Protein AF-A0A7X7MCK5-F1 (afdb_monomer_lite)

Radius of gyration: 11.17 Å; chains: 1; bounding box: 26×21×26 Å

pLDDT: mean 96.59, std 3.33, range [75.88, 98.69]

Sequence (63 aa):
ARRLGMPPARCVVFEDAAAGIAAAHAGGMKAVGVGDPANVAAAERRIADLSQIRYAELAALMA

Foldseek 3Di:
DVVVVDDLLQDEAEDAAPVVQVVSVVSVHAYEHEDDCVRVVPGPHYDPHPVPDDPVNVRVSSD

Structure (mmCIF, N/CA/C/O backbone):
data_AF-A0A7X7MCK5-F1
#
_entry.id   AF-A0A7X7MCK5-F1
#
loop_
_atom_site.group_PDB
_atom_site.id
_atom_site.type_symbol
_atom_site.label_atom_id
_atom_site.label_alt_id
_atom_site.label_comp_id
_atom_site.label_asym_id
_atom_site.label_entity_id
_atom_site.label_seq_id
_atom_site.pdbx_PDB_ins_code
_atom_site.Cartn_x
_atom_site.Cartn_y
_atom_site.Cartn_z
_atom_site.occupancy
_atom_site.B_iso_or_equiv
_atom_site.auth_seq_id
_atom_site.auth_comp_id
_atom_site.auth_asym_id
_atom_site.auth_atom_id
_atom_site.pdbx_PDB_model_num
ATOM 1 N N . ALA A 1 1 ? -7.740 8.082 7.255 1.00 93.31 1 ALA A N 1
ATOM 2 C CA . ALA A 1 1 ? -8.741 7.590 8.228 1.00 93.31 1 ALA A CA 1
ATOM 3 C C . ALA A 1 1 ? -9.425 8.711 9.028 1.00 93.31 1 ALA A C 1
ATOM 5 O O . ALA A 1 1 ? -10.505 9.121 8.630 1.00 93.31 1 ALA A O 1
ATOM 6 N N . ARG A 1 2 ? -8.817 9.270 10.094 1.00 96.12 2 ARG A N 1
ATOM 7 C CA . ARG A 1 2 ? -9.496 10.198 11.040 1.00 96.12 2 ARG A CA 1
ATOM 8 C C . ARG A 1 2 ? -10.192 11.400 10.394 1.00 96.12 2 ARG A C 1
ATOM 10 O O . ARG A 1 2 ? -11.366 11.624 10.648 1.00 96.12 2 ARG A O 1
ATOM 17 N N . ARG A 1 3 ? -9.496 12.129 9.512 1.00 97.38 3 ARG A N 1
ATOM 18 C CA . ARG A 1 3 ? -10.061 13.282 8.778 1.00 97.38 3 ARG A CA 1
ATOM 19 C C . ARG A 1 3 ? -11.246 12.920 7.873 1.00 97.38 3 ARG A C 1
ATOM 21 O O . ARG A 1 3 ? -12.018 13.797 7.524 1.00 97.38 3 ARG A O 1
ATOM 28 N N . LEU A 1 4 ? -11.361 11.647 7.494 1.00 95.44 4 LEU A N 1
ATOM 29 C CA . LEU A 1 4 ? -12.446 11.108 6.673 1.00 95.44 4 LEU A CA 1
ATOM 30 C C . LEU A 1 4 ? -13.533 10.424 7.524 1.00 95.44 4 LEU A C 1
ATOM 32 O O . LEU A 1 4 ? -14.489 9.903 6.966 1.00 95.44 4 LEU A O 1
ATOM 36 N N . GLY A 1 5 ? -13.372 10.354 8.853 1.00 97.12 5 GLY A N 1
ATOM 37 C CA . GLY A 1 5 ? -14.300 9.649 9.744 1.00 97.12 5 GLY A CA 1
ATOM 38 C C . GLY A 1 5 ? -14.367 8.131 9.535 1.00 97.12 5 GLY A C 1
ATOM 39 O O . GLY A 1 5 ? -15.322 7.504 9.979 1.00 97.12 5 GLY A O 1
ATOM 40 N N . MET A 1 6 ? -13.384 7.530 8.856 1.00 96.56 6 MET A N 1
ATOM 41 C CA . MET A 1 6 ? -13.404 6.109 8.485 1.00 96.56 6 MET A CA 1
ATOM 42 C C . MET A 1 6 ? -12.525 5.244 9.401 1.00 96.56 6 MET A C 1
ATOM 44 O O . MET A 1 6 ? -11.444 5.700 9.801 1.00 96.56 6 MET A O 1
ATOM 48 N N . PRO A 1 7 ? -12.915 3.979 9.670 1.00 96.75 7 PRO A N 1
ATOM 49 C CA . PRO A 1 7 ? -12.037 3.001 10.306 1.00 96.75 7 PRO A CA 1
ATOM 50 C C . PRO A 1 7 ? -10.760 2.793 9.476 1.00 96.75 7 PRO A C 1
ATOM 52 O O . PRO A 1 7 ? -10.870 2.624 8.259 1.00 96.75 7 PRO A O 1
ATOM 55 N N . PRO A 1 8 ? -9.560 2.762 10.087 1.00 97.12 8 PRO A N 1
ATOM 56 C CA . PRO A 1 8 ? -8.321 2.528 9.345 1.00 97.12 8 PRO A CA 1
ATOM 57 C C . PRO A 1 8 ? -8.309 1.216 8.557 1.00 97.12 8 PRO A C 1
ATOM 59 O O . PRO A 1 8 ? -7.912 1.222 7.401 1.00 97.12 8 PRO A O 1
ATOM 62 N N . ALA A 1 9 ? -8.876 0.137 9.104 1.00 95.62 9 ALA A N 1
ATOM 63 C CA . ALA A 1 9 ? -8.984 -1.147 8.404 1.00 95.62 9 ALA A CA 1
ATOM 64 C C . ALA A 1 9 ? -9.819 -1.082 7.105 1.00 95.62 9 ALA A C 1
ATOM 66 O O . ALA A 1 9 ? -9.693 -1.943 6.242 1.00 95.62 9 ALA A O 1
ATOM 67 N N . ARG A 1 10 ? -10.655 -0.044 6.945 1.00 95.69 10 ARG A N 1
ATOM 68 C CA . ARG A 1 10 ? -11.439 0.235 5.729 1.00 95.69 10 ARG A CA 1
ATOM 69 C C . ARG A 1 10 ? -10.801 1.304 4.836 1.00 95.69 10 ARG A C 1
ATOM 71 O O . ARG A 1 10 ? -11.464 1.851 3.960 1.00 95.69 10 ARG A O 1
ATOM 78 N N . CYS A 1 11 ? -9.548 1.659 5.090 1.00 96.88 11 CYS A N 1
ATOM 79 C CA . CYS A 1 11 ? -8.755 2.562 4.269 1.00 96.88 11 CYS A CA 1
ATOM 80 C C . CYS A 1 11 ? -7.583 1.777 3.673 1.00 96.88 11 CYS A C 1
ATOM 82 O O . CYS A 1 11 ? -6.979 0.940 4.342 1.00 96.88 11 CYS A O 1
ATOM 84 N N . VAL A 1 12 ? -7.240 2.093 2.428 1.00 97.50 12 VAL A N 1
ATOM 85 C CA . VAL A 1 12 ? -6.075 1.532 1.741 1.00 97.50 12 VAL A CA 1
ATOM 86 C C . VAL A 1 12 ? -5.182 2.680 1.298 1.00 97.50 12 VAL A C 1
ATOM 88 O O . VAL A 1 12 ? -5.679 3.702 0.820 1.00 97.50 12 VAL A O 1
ATOM 91 N N . VAL A 1 13 ? -3.877 2.519 1.487 1.00 98.12 13 VAL A N 1
ATOM 92 C CA . VAL A 1 13 ? -2.854 3.478 1.058 1.00 98.12 13 VAL A CA 1
ATOM 93 C C . VAL A 1 13 ? -2.228 2.988 -0.245 1.00 98.12 13 VAL A C 1
ATOM 95 O O . VAL A 1 13 ? -1.939 1.805 -0.371 1.00 98.12 13 VAL A O 1
ATOM 98 N N . PHE A 1 14 ? -2.016 3.881 -1.207 1.00 98.44 14 PHE A N 1
ATOM 99 C CA . PHE A 1 14 ? -1.179 3.613 -2.378 1.00 98.44 14 PHE A CA 1
ATOM 100 C C . PHE A 1 14 ? 0.171 4.276 -2.144 1.00 98.44 14 PHE A C 1
ATOM 102 O O . PHE A 1 14 ? 0.193 5.466 -1.841 1.00 98.44 14 PHE A O 1
ATOM 109 N N . GLU A 1 15 ? 1.260 3.521 -2.248 1.00 98.62 15 GLU A N 1
ATOM 110 C CA . GLU A 1 15 ? 2.588 3.991 -1.850 1.00 98.62 15 GLU A CA 1
ATOM 111 C C . GLU A 1 15 ? 3.691 3.346 -2.694 1.00 98.62 15 GLU A C 1
ATOM 113 O O . GLU A 1 15 ? 3.566 2.186 -3.085 1.00 98.62 15 GLU A O 1
ATOM 118 N N . ASP A 1 16 ? 4.777 4.068 -2.956 1.00 98.44 16 ASP A N 1
ATOM 119 C CA . ASP A 1 16 ? 5.911 3.609 -3.776 1.00 98.44 16 ASP A CA 1
ATOM 120 C C . ASP A 1 16 ? 7.201 3.366 -2.969 1.00 98.44 16 ASP A C 1
ATOM 122 O O . ASP A 1 16 ? 8.222 2.942 -3.516 1.00 98.44 16 ASP A O 1
ATOM 126 N N . ALA A 1 17 ? 7.152 3.576 -1.649 1.00 98.50 17 ALA A N 1
ATOM 127 C CA . ALA A 1 17 ? 8.299 3.469 -0.757 1.00 98.50 17 ALA A CA 1
ATOM 128 C C . ALA A 1 17 ? 8.021 2.639 0.508 1.00 98.50 17 ALA A C 1
ATOM 130 O O . ALA A 1 17 ? 6.959 2.715 1.133 1.00 98.50 17 ALA A O 1
ATOM 131 N N . ALA A 1 18 ? 9.051 1.922 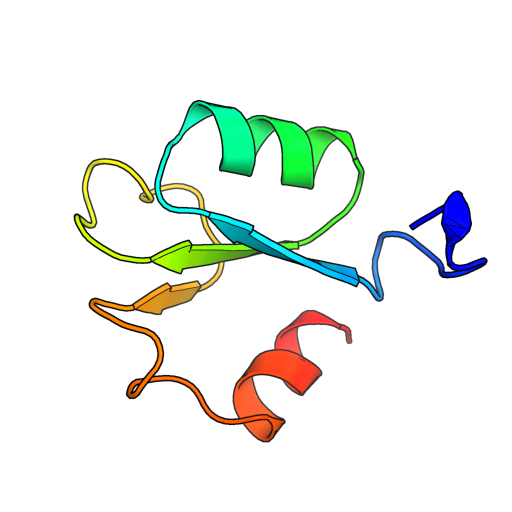0.967 1.00 98.44 18 ALA A N 1
ATOM 132 C CA . ALA A 1 18 ? 8.986 1.066 2.153 1.00 98.44 18 ALA A CA 1
ATOM 133 C C . ALA A 1 18 ? 8.567 1.828 3.424 1.00 98.44 18 ALA A C 1
ATOM 135 O O . ALA A 1 18 ? 7.810 1.305 4.242 1.00 98.44 18 ALA A O 1
ATOM 136 N N . ALA A 1 19 ? 9.027 3.074 3.582 1.00 98.44 19 ALA A N 1
ATOM 137 C CA . ALA A 1 19 ? 8.705 3.900 4.743 1.00 98.44 19 ALA A CA 1
ATOM 138 C C . ALA A 1 19 ? 7.210 4.255 4.816 1.00 98.44 19 ALA A C 1
ATOM 140 O O . ALA A 1 19 ? 6.615 4.181 5.892 1.00 98.44 19 ALA A O 1
ATOM 141 N N . GLY A 1 20 ? 6.587 4.596 3.685 1.00 98.50 20 GLY A N 1
ATOM 142 C CA . GLY A 1 20 ? 5.160 4.916 3.644 1.00 98.50 20 GLY A CA 1
ATOM 143 C C . GLY A 1 20 ? 4.284 3.678 3.864 1.00 98.50 20 GLY A C 1
ATOM 144 O O . GLY A 1 20 ? 3.295 3.750 4.590 1.00 98.50 20 GLY A O 1
ATOM 145 N N . ILE A 1 21 ? 4.699 2.509 3.362 1.00 98.69 21 ILE A N 1
ATOM 146 C CA . ILE A 1 21 ? 4.019 1.231 3.637 1.00 98.69 21 ILE A CA 1
ATOM 147 C C . ILE A 1 21 ? 4.074 0.905 5.133 1.00 98.69 21 ILE A C 1
ATOM 149 O O . ILE A 1 21 ? 3.052 0.592 5.744 1.00 98.69 21 ILE A O 1
ATOM 153 N N . ALA A 1 22 ? 5.246 1.050 5.759 1.00 98.69 22 ALA A N 1
ATOM 154 C CA . ALA A 1 22 ? 5.380 0.870 7.202 1.00 98.69 22 ALA A CA 1
ATOM 155 C C . ALA A 1 22 ? 4.472 1.837 7.985 1.00 98.69 22 ALA A C 1
ATOM 157 O O . ALA A 1 22 ? 3.841 1.439 8.966 1.00 98.69 22 ALA A O 1
ATOM 158 N N . ALA A 1 23 ? 4.347 3.088 7.531 1.00 98.62 23 ALA A N 1
ATOM 159 C CA . ALA A 1 23 ? 3.445 4.068 8.127 1.00 98.62 23 ALA A CA 1
ATOM 160 C C . ALA A 1 23 ? 1.959 3.709 7.935 1.00 98.62 23 ALA A C 1
ATOM 162 O O . ALA A 1 23 ? 1.168 3.885 8.864 1.00 98.62 23 ALA A O 1
ATOM 163 N N . ALA A 1 24 ? 1.572 3.173 6.773 1.00 98.31 24 ALA A N 1
ATOM 164 C CA . ALA A 1 24 ? 0.219 2.680 6.522 1.00 98.31 24 ALA A CA 1
ATOM 165 C C . ALA A 1 24 ? -0.151 1.573 7.519 1.00 98.31 24 ALA A C 1
ATOM 167 O O . ALA A 1 24 ? -1.177 1.676 8.199 1.00 98.31 24 ALA A O 1
ATOM 168 N N . HIS A 1 25 ? 0.734 0.587 7.690 1.00 98.38 25 HIS A N 1
ATOM 169 C CA . HIS A 1 25 ? 0.539 -0.516 8.632 1.00 98.38 25 HIS A CA 1
ATOM 170 C C . HIS A 1 25 ? 0.480 -0.030 10.082 1.00 98.38 25 HIS A C 1
ATOM 172 O O . HIS A 1 25 ? -0.428 -0.408 10.821 1.00 98.38 25 HIS A O 1
ATOM 178 N N . ALA A 1 26 ? 1.384 0.869 10.486 1.00 98.50 26 ALA A N 1
ATOM 179 C CA . ALA A 1 26 ? 1.349 1.493 11.811 1.00 98.50 26 ALA A CA 1
ATOM 180 C C . ALA A 1 26 ? 0.047 2.284 12.046 1.00 98.50 26 ALA A C 1
ATOM 182 O O . ALA A 1 26 ? -0.453 2.363 13.167 1.00 98.50 26 ALA A O 1
ATOM 183 N N . GLY A 1 27 ? -0.531 2.839 10.978 1.00 97.62 27 GLY A N 1
ATOM 184 C CA . GLY A 1 27 ? -1.835 3.491 10.979 1.00 97.62 27 GLY A CA 1
ATOM 185 C C . GLY A 1 27 ? -3.034 2.537 10.988 1.00 97.62 27 GLY A C 1
ATOM 186 O O . GLY A 1 27 ? -4.162 3.025 11.056 1.00 97.62 27 GLY A O 1
ATOM 187 N N . GLY A 1 28 ? -2.825 1.218 10.920 1.00 97.31 28 GLY A N 1
ATOM 188 C CA . GLY A 1 28 ? -3.875 0.197 10.848 1.00 97.31 28 GLY A CA 1
ATOM 189 C C . GLY A 1 28 ? -4.537 0.072 9.472 1.00 97.31 28 GLY A C 1
ATOM 190 O O . GLY A 1 28 ? -5.685 -0.359 9.391 1.00 97.31 28 GLY A O 1
ATOM 191 N N . MET A 1 29 ? -3.854 0.509 8.413 1.00 98.00 29 MET A N 1
ATOM 192 C CA . MET A 1 29 ? -4.308 0.460 7.019 1.00 98.00 29 MET A CA 1
ATOM 193 C C . MET A 1 29 ? -3.516 -0.601 6.249 1.00 98.00 29 MET A C 1
ATOM 195 O O . MET A 1 29 ? -2.355 -0.844 6.569 1.00 98.00 29 MET A O 1
ATOM 199 N N . LYS A 1 30 ? -4.126 -1.194 5.218 1.00 97.94 30 LYS A N 1
ATOM 200 C CA . LYS A 1 30 ? -3.406 -2.008 4.220 1.00 97.94 30 LYS A CA 1
ATOM 201 C C . LYS A 1 30 ? -2.815 -1.098 3.136 1.00 97.94 30 LYS A C 1
ATOM 203 O O . LYS A 1 30 ? -3.293 0.027 2.944 1.00 97.94 30 LYS A O 1
ATOM 208 N N . ALA A 1 31 ? -1.814 -1.577 2.412 1.00 98.38 31 ALA A N 1
ATOM 209 C CA . ALA A 1 31 ? -1.123 -0.853 1.358 1.00 98.38 31 ALA A CA 1
ATOM 210 C C . ALA A 1 31 ? -1.162 -1.581 0.002 1.00 98.38 31 ALA A C 1
ATOM 212 O O . ALA A 1 31 ? -1.036 -2.802 -0.107 1.00 98.38 31 ALA A O 1
ATOM 213 N N . VAL A 1 32 ? -1.282 -0.789 -1.061 1.00 98.50 32 VAL A N 1
ATOM 214 C CA . VAL A 1 32 ? -0.980 -1.173 -2.438 1.00 98.50 32 VAL A CA 1
ATOM 215 C C . VAL A 1 32 ? 0.336 -0.502 -2.817 1.00 98.50 32 VAL A C 1
ATOM 217 O O . VAL A 1 32 ? 0.420 0.718 -2.928 1.00 98.50 32 VAL A O 1
ATOM 220 N N . GLY A 1 33 ? 1.360 -1.319 -3.009 1.00 98.62 33 GLY A N 1
ATOM 221 C CA . GLY A 1 33 ? 2.674 -0.920 -3.474 1.00 98.62 33 GLY A CA 1
ATOM 222 C C . GLY A 1 33 ? 2.676 -0.628 -4.968 1.00 98.62 33 GLY A C 1
ATOM 223 O O . GLY A 1 33 ? 2.295 -1.508 -5.741 1.00 98.62 33 GLY A O 1
ATOM 224 N N . VAL A 1 34 ? 3.125 0.554 -5.383 1.00 98.69 34 VAL A N 1
ATOM 225 C CA . VAL A 1 34 ? 3.208 0.954 -6.795 1.00 98.69 34 VAL A CA 1
ATOM 226 C C . VAL A 1 34 ? 4.670 1.124 -7.209 1.00 98.69 34 VAL A C 1
ATOM 228 O O . VAL A 1 34 ? 5.417 1.835 -6.549 1.00 98.69 34 VAL A O 1
ATOM 231 N N . GLY A 1 35 ? 5.081 0.498 -8.309 1.00 97.81 35 GLY A N 1
ATOM 232 C CA . GLY A 1 35 ? 6.429 0.629 -8.865 1.00 97.81 35 GLY A CA 1
ATOM 233 C C . GLY A 1 35 ? 7.350 -0.544 -8.522 1.00 97.81 35 GLY A C 1
ATOM 234 O O . GLY A 1 35 ? 6.954 -1.705 -8.639 1.00 97.81 35 GLY A O 1
ATOM 235 N N . ASP A 1 36 ? 8.604 -0.246 -8.165 1.00 97.81 36 ASP A N 1
ATOM 236 C CA . ASP A 1 36 ? 9.656 -1.255 -7.979 1.00 97.81 36 ASP A CA 1
ATOM 237 C C . ASP A 1 36 ? 9.311 -2.231 -6.834 1.00 97.81 36 ASP A C 1
ATOM 239 O O . ASP A 1 36 ? 9.233 -1.808 -5.673 1.00 97.81 36 ASP A O 1
ATOM 243 N N . PRO A 1 37 ? 9.165 -3.544 -7.111 1.00 96.12 37 PRO A N 1
ATOM 244 C CA . PRO A 1 37 ? 8.854 -4.548 -6.099 1.00 96.12 37 PRO A CA 1
ATOM 245 C C . PRO A 1 37 ? 9.809 -4.570 -4.901 1.00 96.12 37 PRO A C 1
ATOM 247 O O . PRO A 1 37 ? 9.382 -4.962 -3.814 1.00 96.12 37 PRO A O 1
ATOM 250 N N . ALA A 1 38 ? 11.071 -4.163 -5.073 1.00 97.06 38 ALA A N 1
ATOM 251 C CA . ALA A 1 38 ? 12.042 -4.084 -3.984 1.00 97.06 38 ALA A CA 1
ATOM 252 C C . ALA A 1 38 ? 11.675 -2.992 -2.968 1.00 97.06 38 ALA A C 1
ATOM 254 O O . ALA A 1 38 ? 11.790 -3.205 -1.760 1.00 97.06 38 ALA A O 1
ATOM 255 N N . ASN A 1 39 ? 11.165 -1.854 -3.443 1.00 97.38 39 ASN A N 1
ATOM 256 C CA . ASN A 1 39 ? 10.779 -0.728 -2.594 1.00 97.38 39 ASN A CA 1
ATOM 257 C C . ASN A 1 39 ? 9.435 -0.958 -1.901 1.00 97.38 39 ASN A C 1
ATOM 259 O O . ASN A 1 39 ? 9.200 -0.417 -0.822 1.00 97.38 39 ASN A O 1
ATOM 263 N N . VAL A 1 40 ? 8.569 -1.787 -2.492 1.00 98.31 40 VAL A N 1
ATOM 264 C CA . VAL A 1 40 ? 7.205 -2.021 -2.002 1.00 98.31 40 VAL A CA 1
ATOM 265 C C . VAL A 1 40 ? 6.949 -3.440 -1.495 1.00 98.31 40 VAL A C 1
ATOM 267 O O . VAL A 1 40 ? 5.806 -3.893 -1.413 1.00 98.31 40 VAL A O 1
ATOM 270 N N . ALA A 1 41 ? 8.011 -4.162 -1.137 1.00 97.88 41 ALA A N 1
ATOM 271 C CA . ALA A 1 41 ? 7.960 -5.582 -0.793 1.00 97.88 41 ALA A CA 1
ATOM 272 C C . ALA A 1 41 ? 6.928 -5.924 0.299 1.00 97.88 41 ALA A C 1
ATOM 274 O O . ALA A 1 41 ? 6.310 -6.986 0.241 1.00 97.88 41 ALA A O 1
ATOM 275 N N . ALA A 1 42 ? 6.714 -5.017 1.256 1.00 98.19 42 ALA A N 1
ATOM 276 C CA . ALA A 1 42 ? 5.826 -5.226 2.395 1.00 98.19 42 ALA A CA 1
ATOM 277 C 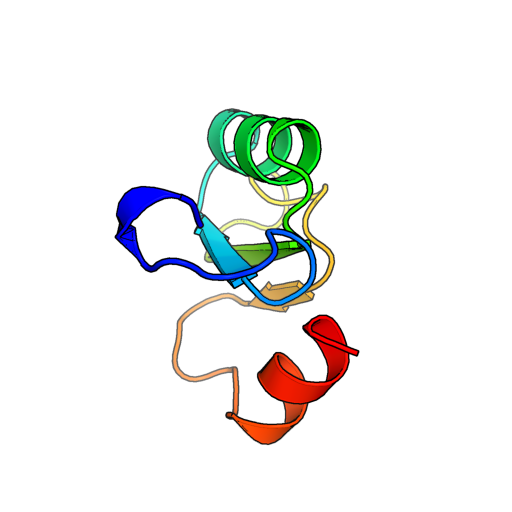C . ALA A 1 42 ? 4.331 -4.978 2.111 1.00 98.19 42 ALA A C 1
ATOM 279 O O . ALA A 1 42 ? 3.518 -5.316 2.962 1.00 98.19 42 ALA A O 1
ATOM 280 N N . ALA A 1 43 ? 3.952 -4.407 0.963 1.00 98.38 43 ALA A N 1
ATOM 281 C CA . ALA A 1 43 ? 2.547 -4.137 0.650 1.00 98.38 43 ALA A CA 1
ATOM 282 C C . ALA A 1 43 ? 1.751 -5.425 0.371 1.00 98.38 43 ALA A C 1
ATOM 284 O O . ALA A 1 43 ? 2.272 -6.366 -0.238 1.00 98.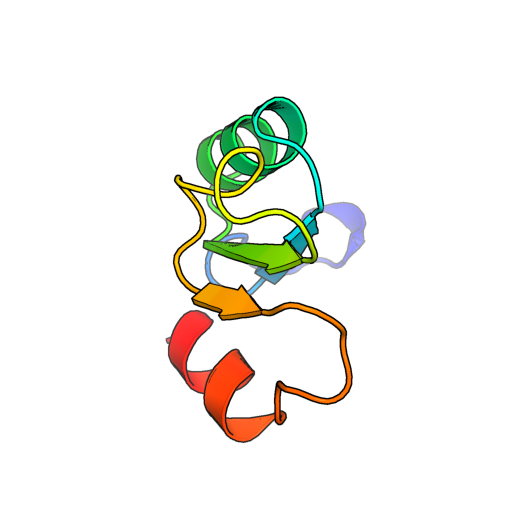38 43 ALA A O 1
ATOM 285 N N . GLU A 1 44 ? 0.463 -5.445 0.727 1.00 97.81 44 GLU A N 1
ATOM 286 C CA . GLU A 1 44 ? -0.430 -6.587 0.480 1.00 97.81 44 GLU A CA 1
ATOM 287 C C . GLU A 1 44 ? -0.648 -6.860 -1.009 1.00 97.81 44 GLU A C 1
ATOM 289 O O . GLU A 1 44 ? -0.842 -8.005 -1.424 1.00 97.81 44 GLU A O 1
ATOM 294 N N . ARG A 1 45 ? -0.605 -5.813 -1.834 1.00 97.25 45 ARG A N 1
ATOM 295 C CA . ARG A 1 45 ? -0.646 -5.924 -3.292 1.00 97.25 45 ARG A CA 1
ATOM 296 C C . ARG A 1 45 ? 0.456 -5.065 -3.887 1.00 97.25 45 ARG A C 1
ATOM 298 O O . ARG A 1 45 ? 0.623 -3.926 -3.479 1.00 97.25 45 ARG A O 1
ATOM 305 N N . ARG A 1 46 ? 1.175 -5.592 -4.876 1.00 98.06 46 ARG A N 1
ATOM 306 C CA . ARG A 1 46 ? 2.202 -4.860 -5.626 1.00 98.06 46 ARG A CA 1
ATOM 307 C C . ARG A 1 46 ? 1.787 -4.764 -7.086 1.00 98.06 46 ARG A C 1
ATOM 309 O O . ARG A 1 46 ? 1.352 -5.767 -7.654 1.00 98.06 46 ARG A O 1
ATOM 316 N N . ILE A 1 47 ? 1.893 -3.577 -7.662 1.00 98.12 47 ILE A N 1
ATOM 317 C CA . ILE A 1 47 ? 1.553 -3.274 -9.053 1.00 98.12 47 ILE A CA 1
ATOM 318 C C . ILE A 1 47 ? 2.642 -2.389 -9.654 1.00 98.12 47 ILE A C 1
ATOM 320 O O . ILE A 1 47 ? 3.234 -1.582 -8.947 1.00 98.12 47 ILE A O 1
ATOM 324 N N . ALA A 1 48 ? 2.911 -2.525 -10.950 1.00 98.00 48 ALA A N 1
ATOM 325 C CA . ALA A 1 48 ? 3.893 -1.669 -11.617 1.00 98.00 48 ALA A CA 1
ATOM 326 C C . ALA A 1 48 ? 3.376 -0.226 -11.748 1.00 98.00 48 ALA A C 1
ATOM 328 O O . ALA A 1 48 ? 4.127 0.729 -11.577 1.00 98.00 48 ALA A O 1
ATOM 329 N N . ASP A 1 49 ? 2.076 -0.082 -12.007 1.00 97.94 49 ASP A N 1
ATOM 330 C CA . ASP A 1 49 ? 1.378 1.187 -12.160 1.00 97.94 49 ASP A CA 1
ATOM 331 C C . ASP A 1 49 ? -0.126 1.019 -11.866 1.00 97.94 49 ASP A C 1
ATOM 333 O O . ASP A 1 49 ? -0.637 -0.097 -11.726 1.00 97.94 49 ASP A O 1
ATOM 337 N N . LEU A 1 50 ? -0.849 2.139 -11.772 1.00 97.44 50 LEU A N 1
ATOM 338 C CA . LEU A 1 50 ? -2.263 2.163 -11.378 1.00 97.44 50 LEU A CA 1
ATOM 339 C C . LEU A 1 50 ? -3.218 1.505 -12.392 1.00 97.44 50 LEU A C 1
ATOM 341 O O . LEU A 1 50 ? -4.365 1.242 -12.036 1.00 97.44 50 LEU A O 1
ATOM 345 N N . SER A 1 51 ? -2.789 1.205 -13.625 1.00 97.50 51 SER A N 1
ATOM 346 C CA . SER A 1 51 ? -3.627 0.492 -14.604 1.00 97.50 51 SER A CA 1
ATOM 347 C C . SER A 1 51 ? -3.831 -0.986 -14.249 1.00 97.50 51 SER A C 1
ATOM 349 O O . SER A 1 51 ? -4.771 -1.617 -14.730 1.00 97.50 51 SER A O 1
ATOM 351 N N . GLN A 1 52 ? -2.991 -1.544 -13.371 1.00 97.62 52 GLN A N 1
ATOM 352 C CA . GLN A 1 52 ? -2.989 -2.966 -13.015 1.00 97.62 52 GLN A CA 1
ATOM 353 C C . GLN A 1 52 ? -3.884 -3.316 -11.817 1.00 97.62 52 GLN A C 1
ATOM 355 O O . GLN A 1 52 ? -3.802 -4.426 -11.281 1.00 97.62 52 GLN A O 1
ATOM 360 N N . ILE A 1 53 ? -4.730 -2.388 -11.368 1.00 96.50 53 ILE A N 1
ATOM 361 C CA . ILE A 1 53 ? -5.657 -2.620 -10.262 1.00 96.50 53 ILE A CA 1
ATOM 362 C C . ILE A 1 53 ? -7.076 -2.199 -10.623 1.00 96.50 53 ILE A C 1
ATOM 364 O O . ILE A 1 53 ? -7.321 -1.160 -11.231 1.00 96.50 53 ILE A O 1
ATOM 368 N N . ARG A 1 54 ? -8.039 -3.022 -10.208 1.00 96.06 54 ARG A N 1
ATOM 369 C CA . ARG A 1 54 ? -9.468 -2.734 -10.333 1.00 96.06 54 ARG A CA 1
ATOM 370 C C . ARG A 1 54 ? -10.091 -2.538 -8.963 1.00 96.06 54 ARG A C 1
ATOM 372 O O . ARG A 1 54 ? -9.630 -3.087 -7.965 1.00 96.06 54 ARG A O 1
ATOM 379 N N . TYR A 1 55 ? -11.213 -1.824 -8.929 1.00 93.75 55 TYR A N 1
ATOM 380 C CA . TYR A 1 55 ? -11.940 -1.555 -7.687 1.00 93.75 55 TYR A CA 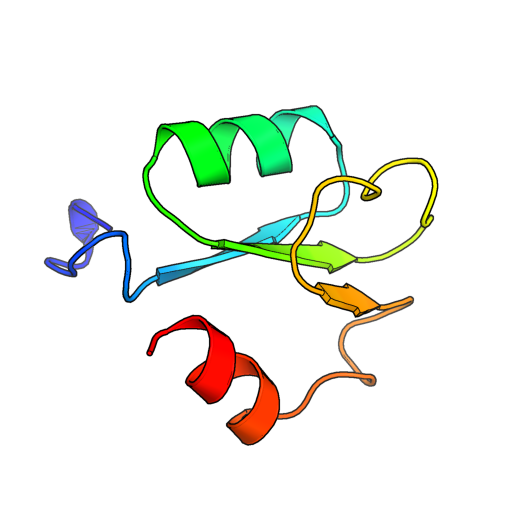1
ATOM 381 C C . TYR A 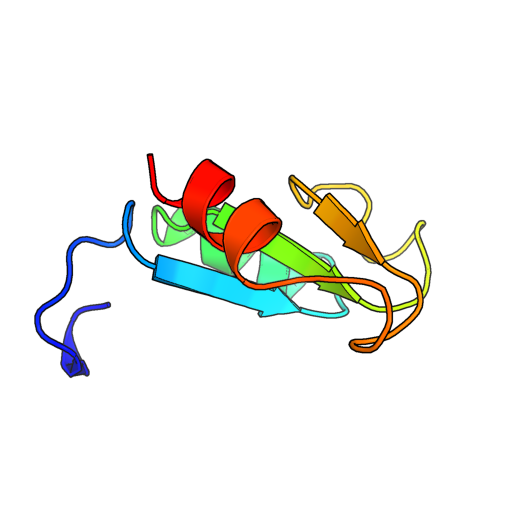1 55 ? -12.302 -2.829 -6.905 1.00 93.75 55 TYR A C 1
ATOM 383 O O . TYR A 1 55 ? -12.166 -2.857 -5.687 1.00 93.75 55 TYR A O 1
ATOM 391 N N . ALA A 1 56 ? -12.705 -3.903 -7.591 1.00 93.62 56 ALA A N 1
ATOM 392 C CA . ALA A 1 56 ? -13.039 -5.172 -6.940 1.00 93.62 56 ALA A CA 1
ATOM 393 C C . ALA A 1 56 ? -11.852 -5.776 -6.164 1.00 93.62 56 ALA A C 1
ATOM 395 O O . ALA A 1 56 ? -12.036 -6.358 -5.099 1.00 93.62 56 ALA A O 1
ATOM 396 N N . GLU A 1 57 ? -10.630 -5.598 -6.670 1.00 92.75 57 GLU A N 1
ATOM 397 C CA . GLU A 1 57 ? -9.406 -6.070 -6.015 1.00 92.75 57 GLU A CA 1
ATOM 398 C C . GLU A 1 57 ? -9.056 -5.194 -4.806 1.00 92.75 57 GLU A C 1
ATOM 400 O O . GLU A 1 57 ? -8.626 -5.709 -3.778 1.00 92.75 57 GLU A O 1
ATOM 405 N N . LEU A 1 58 ? -9.320 -3.884 -4.887 1.00 92.31 58 LEU A N 1
ATOM 406 C CA . LEU A 1 58 ? -9.185 -2.966 -3.754 1.00 92.31 58 LEU A CA 1
ATOM 407 C C . LEU A 1 58 ? -10.201 -3.273 -2.643 1.00 92.31 58 LEU A C 1
ATOM 409 O O . LEU A 1 58 ? -9.861 -3.246 -1.463 1.00 92.31 58 LEU A O 1
ATOM 413 N N . ALA A 1 59 ? -11.444 -3.590 -3.012 1.00 92.69 59 ALA A N 1
ATOM 414 C CA . ALA A 1 59 ? -12.507 -3.923 -2.068 1.00 92.69 59 ALA A CA 1
ATOM 415 C C . ALA A 1 59 ? -12.155 -5.144 -1.206 1.00 92.69 59 ALA A C 1
ATOM 417 O O . ALA A 1 59 ? -12.417 -5.132 -0.006 1.00 92.69 59 ALA A O 1
ATOM 418 N N . ALA A 1 60 ? -11.483 -6.144 -1.784 1.00 92.25 60 ALA A N 1
ATOM 419 C CA . ALA A 1 60 ? -11.008 -7.319 -1.054 1.00 92.25 60 ALA A CA 1
ATOM 420 C C . ALA A 1 60 ? -9.968 -6.984 0.035 1.00 92.25 60 ALA A C 1
ATOM 422 O O . ALA A 1 60 ? -9.844 -7.716 1.014 1.00 92.25 60 ALA A O 1
ATOM 423 N N . LEU A 1 61 ? -9.242 -5.868 -0.094 1.00 92.25 61 LEU A N 1
ATOM 424 C CA . LEU A 1 61 ? -8.308 -5.398 0.933 1.00 92.25 61 LEU A CA 1
ATOM 425 C C . LEU A 1 61 ? -9.017 -4.683 2.092 1.00 92.25 61 LEU A C 1
ATOM 427 O O . LEU A 1 61 ? -8.465 -4.613 3.181 1.00 92.25 61 LEU A O 1
ATOM 431 N N . MET A 1 62 ? -10.235 -4.183 1.909 1.00 89.38 62 MET A N 1
AT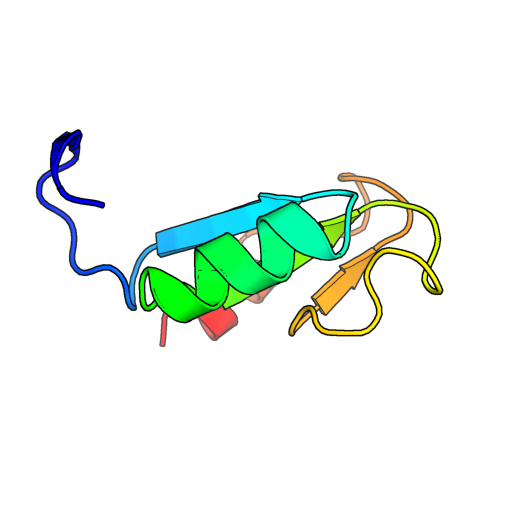OM 432 C CA . MET A 1 62 ? -10.984 -3.479 2.963 1.00 89.38 62 MET A CA 1
ATOM 433 C C . MET A 1 62 ? -11.949 -4.387 3.739 1.00 89.38 62 MET A C 1
ATOM 435 O O . MET A 1 62 ? -12.699 -3.885 4.581 1.00 89.38 62 MET A O 1
ATOM 439 N N . ALA A 1 63 ? -11.955 -5.684 3.414 1.00 75.88 63 ALA A N 1
ATOM 440 C CA . ALA A 1 63 ? -12.689 -6.724 4.124 1.00 75.88 63 ALA A CA 1
ATOM 441 C C . ALA A 1 63 ? -11.962 -7.163 5.404 1.00 75.88 63 ALA A C 1
ATOM 443 O O . ALA A 1 63 ? -10.699 -7.183 5.408 1.00 75.88 63 ALA A O 1
#

Secondary structure (DSSP, 8-state):
-GGGT--GGG-EEEESSHHHHHHHHHTT-EEEEES-TTTTTTSSEEESSGGG--HHHHHHHT-